Protein AF-A0A355FK07-F1 (afdb_monomer_lite)

Radius of gyration: 24.19 Å; chains: 1; bounding box: 52×28×57 Å

pLDDT: mean 86.53, std 13.17, range [47.19, 97.19]

Sequence (93 aa):
WFVPETVRTDVLFRNMKKTRKHFAVVVDDYGGMSGIITMSDLLEQIVGDIDDNTSVPIESPLIERLDSKTWRIQGTAQLDEVSKQLGVLLPVE

Foldseek 3Di:
DEDEPPDDLVVVLVVCVVVVNFKHFYAYPVRDTPGMDGNVNSVCVVVPPPPPVCPPPVPPPQWADPDPPDIDHDPPDQVVVVCVVVVHDDPND

Structure (mmCIF, N/CA/C/O backbone):
data_AF-A0A355FK07-F1
#
_entry.id   AF-A0A355FK07-F1
#
loop_
_atom_site.group_PDB
_atom_site.id
_atom_site.type_symbol
_atom_site.label_atom_id
_atom_site.label_alt_id
_atom_site.label_comp_id
_atom_site.label_asym_id
_atom_site.label_entity_id
_atom_site.label_seq_id
_atom_site.pdbx_PDB_ins_code
_atom_site.Cartn_x
_atom_site.Cartn_y
_atom_site.Cartn_z
_atom_site.occupancy
_atom_site.B_iso_or_equiv
_atom_site.auth_seq_id
_atom_site.auth_comp_id
_atom_site.auth_asym_id
_atom_site.auth_atom_id
_atom_site.pdbx_PDB_model_num
ATOM 1 N N . TRP A 1 1 ? 14.361 -5.909 -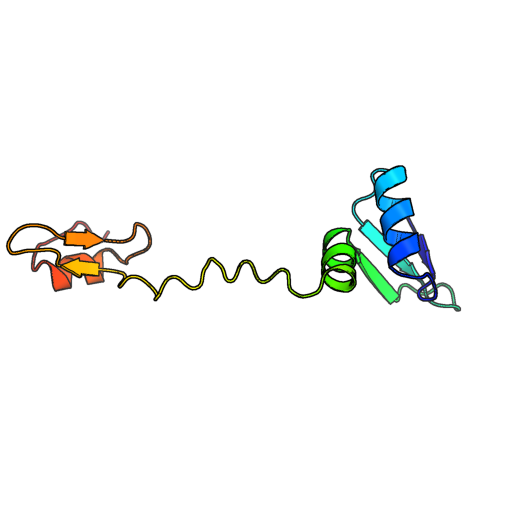6.013 1.00 89.81 1 TRP A N 1
ATOM 2 C CA . TRP A 1 1 ? 14.192 -6.401 -7.401 1.00 89.81 1 TRP A CA 1
ATOM 3 C C . TRP A 1 1 ? 13.668 -5.240 -8.217 1.00 89.81 1 TRP A C 1
ATOM 5 O O . TRP A 1 1 ? 12.861 -4.498 -7.675 1.00 89.81 1 TRP A O 1
ATOM 15 N N . PHE A 1 2 ? 14.168 -5.061 -9.437 1.00 94.81 2 PHE A N 1
ATOM 16 C CA . PHE A 1 2 ? 13.860 -3.908 -10.281 1.00 94.81 2 PHE A CA 1
ATOM 17 C C . PHE A 1 2 ? 12.917 -4.306 -11.414 1.00 94.81 2 PHE A C 1
ATOM 19 O O . PHE A 1 2 ? 13.025 -5.422 -11.934 1.00 94.81 2 PHE A O 1
ATOM 26 N N . VAL A 1 3 ? 12.013 -3.402 -11.777 1.00 95.81 3 VAL A N 1
ATOM 27 C CA . VAL A 1 3 ? 11.062 -3.577 -12.875 1.00 95.81 3 VAL A CA 1
ATOM 28 C C . VAL A 1 3 ? 10.947 -2.274 -13.679 1.00 95.81 3 VAL A C 1
ATOM 30 O O . VAL A 1 3 ? 10.862 -1.215 -13.062 1.00 95.81 3 VAL A O 1
ATOM 33 N N . PRO A 1 4 ? 10.955 -2.319 -15.022 1.00 95.94 4 PRO A N 1
ATOM 34 C CA . PRO A 1 4 ? 10.664 -1.142 -15.841 1.00 95.94 4 PRO A CA 1
ATOM 35 C C . PRO A 1 4 ? 9.240 -0.623 -15.613 1.00 95.94 4 PRO A C 1
ATOM 37 O O . PRO A 1 4 ? 8.319 -1.426 -15.444 1.00 95.94 4 PRO A O 1
ATOM 40 N N . GLU A 1 5 ? 9.041 0.693 -15.684 1.00 94.19 5 GLU A N 1
ATOM 41 C CA . GLU A 1 5 ? 7.708 1.317 -15.574 1.00 94.19 5 GLU A CA 1
ATOM 42 C C . GLU A 1 5 ? 6.716 0.857 -16.656 1.00 94.19 5 GLU A C 1
ATOM 44 O O . GLU A 1 5 ? 5.506 0.860 -16.449 1.00 94.19 5 GLU A O 1
ATOM 49 N N . THR A 1 6 ? 7.226 0.383 -17.794 1.00 94.00 6 THR A N 1
ATOM 50 C CA . THR A 1 6 ? 6.431 -0.083 -18.939 1.00 94.00 6 THR A CA 1
ATOM 51 C C . THR A 1 6 ? 5.865 -1.498 -18.770 1.00 94.00 6 THR A C 1
ATOM 53 O O . THR A 1 6 ? 5.119 -1.983 -19.627 1.00 94.00 6 THR A O 1
ATOM 56 N N . VAL A 1 7 ? 6.209 -2.204 -17.686 1.00 94.75 7 VAL A N 1
ATOM 57 C CA . VAL A 1 7 ? 5.723 -3.569 -17.451 1.00 94.75 7 VAL A CA 1
ATOM 58 C C . VAL A 1 7 ? 4.244 -3.561 -17.082 1.00 94.75 7 VAL A C 1
ATOM 60 O O . VAL A 1 7 ? 3.811 -2.900 -16.146 1.00 94.75 7 VAL A O 1
ATOM 63 N N . ARG A 1 8 ? 3.469 -4.403 -17.770 1.00 94.06 8 ARG A N 1
ATOM 64 C CA . ARG A 1 8 ? 2.049 -4.602 -17.471 1.00 94.06 8 ARG A CA 1
ATOM 65 C C . ARG A 1 8 ? 1.813 -5.146 -16.058 1.00 94.06 8 ARG A C 1
ATOM 67 O O . ARG A 1 8 ? 2.412 -6.151 -15.662 1.00 94.06 8 ARG A O 1
ATOM 74 N N . THR A 1 9 ? 0.837 -4.565 -15.364 1.00 92.50 9 THR A N 1
ATOM 75 C CA . THR A 1 9 ? 0.406 -4.918 -14.000 1.00 92.50 9 THR A CA 1
ATOM 76 C C . THR A 1 9 ? 0.120 -6.412 -13.821 1.00 92.50 9 THR A C 1
ATOM 78 O O . THR A 1 9 ? 0.615 -7.027 -12.878 1.00 92.50 9 THR A O 1
ATOM 81 N N . ASP A 1 10 ? -0.604 -7.050 -14.749 1.00 92.19 10 ASP A N 1
ATOM 82 C CA . ASP A 1 10 ? -0.960 -8.474 -14.654 1.00 92.19 10 ASP A CA 1
ATOM 83 C C . ASP A 1 10 ? 0.256 -9.408 -14.779 1.00 92.19 10 ASP A C 1
ATOM 85 O O . ASP A 1 10 ? 0.325 -10.462 -14.136 1.00 92.19 10 ASP A O 1
ATOM 89 N N . VAL A 1 11 ? 1.250 -9.001 -15.571 1.00 94.81 11 VAL A N 1
ATOM 90 C CA . VAL A 1 11 ? 2.518 -9.721 -15.728 1.00 94.81 11 VAL A CA 1
ATOM 91 C C . VAL A 1 11 ? 3.369 -9.560 -14.471 1.00 94.81 11 VAL A C 1
ATOM 93 O O . VAL A 1 11 ? 3.887 -10.549 -13.942 1.00 94.81 11 VAL A O 1
ATOM 96 N N . LEU A 1 12 ? 3.480 -8.331 -13.962 1.00 95.31 12 LEU A N 1
ATOM 97 C CA . LEU A 1 12 ? 4.205 -8.014 -12.735 1.00 95.31 12 LEU A CA 1
ATOM 98 C C . LEU A 1 12 ? 3.630 -8.784 -11.534 1.00 95.31 12 LEU A C 1
ATOM 100 O O . LEU A 1 12 ? 4.382 -9.459 -10.828 1.00 95.31 12 LEU A O 1
ATOM 104 N N . PHE A 1 13 ? 2.304 -8.812 -11.385 1.00 94.69 13 PHE A N 1
ATOM 105 C CA . PHE A 1 13 ? 1.607 -9.571 -10.345 1.00 94.69 13 PHE A CA 1
ATOM 106 C C . PHE A 1 13 ? 1.928 -11.075 -10.398 1.00 94.69 13 PHE A C 1
ATOM 108 O O . PHE A 1 13 ? 2.336 -11.679 -9.399 1.00 94.69 13 PHE A O 1
ATOM 115 N N . ARG A 1 14 ? 1.822 -11.701 -11.581 1.00 94.38 14 ARG A N 1
ATOM 116 C CA . ARG A 1 14 ? 2.157 -13.129 -11.767 1.00 94.38 14 ARG A CA 1
ATOM 117 C C . ARG A 1 14 ? 3.616 -13.425 -11.414 1.00 94.38 14 ARG A C 1
ATOM 119 O O . ARG A 1 14 ? 3.899 -14.437 -10.766 1.00 94.38 14 ARG A O 1
ATOM 126 N N . ASN A 1 15 ? 4.536 -12.541 -11.800 1.00 95.00 15 ASN A N 1
ATOM 127 C CA . ASN A 1 15 ? 5.962 -12.678 -11.508 1.00 95.00 15 ASN A CA 1
ATOM 128 C C . ASN A 1 15 ? 6.256 -12.551 -10.012 1.00 95.00 15 ASN A C 1
ATOM 130 O O . ASN A 1 15 ? 6.984 -13.378 -9.455 1.00 95.00 15 ASN A O 1
ATOM 134 N N . MET A 1 16 ? 5.662 -11.565 -9.341 1.00 95.38 16 MET A N 1
ATOM 135 C CA . MET A 1 16 ? 5.780 -11.383 -7.895 1.00 95.38 16 MET A CA 1
ATOM 136 C C . MET A 1 16 ? 5.238 -12.595 -7.136 1.00 95.38 16 MET A C 1
ATOM 138 O O . MET A 1 16 ? 5.903 -13.093 -6.226 1.00 95.38 16 MET A O 1
ATOM 142 N N . LYS A 1 17 ? 4.097 -13.151 -7.573 1.00 94.62 17 LYS A N 1
ATOM 143 C CA . LYS A 1 17 ? 3.485 -14.341 -6.963 1.00 94.62 17 LYS A CA 1
ATOM 144 C C . LYS A 1 17 ? 4.376 -15.573 -7.122 1.00 94.62 17 LYS A C 1
ATOM 146 O O . LYS A 1 17 ? 4.606 -16.298 -6.157 1.00 94.62 17 LYS A O 1
ATOM 151 N N . LYS A 1 18 ? 4.926 -15.791 -8.323 1.00 96.31 18 LYS A N 1
ATOM 152 C CA . LYS A 1 18 ? 5.833 -16.915 -8.612 1.00 96.31 18 LYS A CA 1
ATOM 153 C C . LYS A 1 18 ? 7.150 -16.816 -7.841 1.00 96.31 18 LYS A C 1
ATOM 155 O O . LYS A 1 18 ? 7.670 -17.828 -7.385 1.00 96.31 18 LYS A O 1
ATOM 160 N N . THR A 1 19 ? 7.691 -15.608 -7.705 1.00 95.75 19 THR A N 1
ATOM 161 C CA . THR A 1 19 ? 8.996 -15.370 -7.068 1.00 95.75 19 THR A CA 1
ATOM 162 C C . THR A 1 19 ? 8.914 -15.088 -5.568 1.00 95.75 19 THR A C 1
ATOM 164 O O . THR A 1 19 ? 9.956 -14.920 -4.942 1.00 95.75 19 THR A O 1
ATOM 167 N N . ARG A 1 20 ? 7.702 -15.053 -4.991 1.00 94.12 20 ARG A N 1
ATOM 168 C CA . ARG A 1 20 ? 7.432 -14.678 -3.590 1.00 94.12 20 ARG A CA 1
ATOM 169 C C . ARG A 1 20 ? 8.062 -13.333 -3.204 1.00 94.12 20 ARG A C 1
ATOM 171 O O . ARG A 1 20 ? 8.597 -13.171 -2.112 1.00 94.12 20 ARG A O 1
ATOM 178 N N . LYS A 1 21 ? 8.017 -12.367 -4.124 1.00 93.94 21 LYS A N 1
ATOM 179 C CA . LYS A 1 21 ? 8.469 -10.991 -3.889 1.00 93.94 21 LYS A CA 1
ATOM 180 C C . LYS A 1 21 ? 7.260 -10.122 -3.582 1.00 93.94 21 LYS A C 1
ATOM 182 O O . LYS A 1 21 ? 6.309 -10.112 -4.354 1.00 93.94 21 LYS A O 1
ATOM 187 N N . HIS A 1 22 ? 7.314 -9.383 -2.480 1.00 93.94 22 HIS A N 1
ATOM 188 C CA . HIS A 1 22 ? 6.200 -8.542 -2.032 1.00 93.94 22 HIS A CA 1
ATOM 189 C C . HIS A 1 22 ? 6.289 -7.091 -2.517 1.00 93.94 22 HIS A C 1
ATOM 191 O O . HIS A 1 22 ? 5.281 -6.392 -2.495 1.00 93.94 22 HIS A O 1
ATOM 197 N N . PHE A 1 23 ? 7.457 -6.659 -3.003 1.00 96.38 23 PHE A N 1
ATOM 198 C CA . PHE A 1 23 ? 7.657 -5.335 -3.586 1.00 96.38 23 PHE A CA 1
ATOM 199 C C . PHE A 1 23 ? 8.692 -5.355 -4.720 1.00 96.38 23 PHE A C 1
ATOM 201 O O . PHE A 1 23 ? 9.520 -6.275 -4.822 1.00 96.38 23 PHE A O 1
ATOM 208 N N . ALA A 1 24 ? 8.661 -4.319 -5.551 1.00 96.44 24 ALA A N 1
ATOM 209 C CA . ALA A 1 24 ? 9.642 -4.040 -6.589 1.00 96.44 24 ALA A CA 1
ATOM 210 C C . ALA A 1 24 ? 9.983 -2.544 -6.618 1.00 96.44 24 ALA A C 1
ATOM 212 O O . ALA A 1 24 ? 9.142 -1.707 -6.311 1.00 96.44 24 ALA A O 1
ATOM 213 N N . VAL A 1 25 ? 11.222 -2.223 -6.992 1.00 96.75 25 VAL A N 1
ATOM 214 C CA . VAL A 1 25 ? 11.638 -0.850 -7.304 1.00 96.75 25 VAL A CA 1
ATOM 215 C C . VAL A 1 25 ? 11.368 -0.620 -8.785 1.00 96.75 25 VAL A C 1
ATOM 217 O O . VAL A 1 25 ? 11.842 -1.396 -9.620 1.00 96.75 25 VAL A O 1
ATOM 220 N N . VAL A 1 26 ? 10.593 0.410 -9.094 1.00 96.56 26 VAL A N 1
ATOM 221 C CA . VAL A 1 26 ? 10.257 0.800 -10.461 1.00 96.56 26 VAL A CA 1
ATOM 222 C C . VAL A 1 26 ? 11.364 1.701 -10.990 1.00 96.56 26 VAL A C 1
ATOM 224 O O . VAL A 1 26 ? 11.786 2.631 -10.298 1.00 96.56 26 VAL A O 1
ATOM 227 N N . VAL A 1 27 ? 11.849 1.395 -12.189 1.00 97.19 27 VAL A N 1
ATOM 228 C CA . VAL A 1 27 ? 12.897 2.164 -12.866 1.00 97.19 27 VAL A CA 1
ATOM 229 C C . VAL A 1 27 ? 12.380 2.775 -14.162 1.00 97.19 27 VAL A C 1
ATOM 231 O O . VAL A 1 27 ? 11.600 2.133 -14.874 1.00 97.19 27 VAL A O 1
ATOM 234 N N . ASP A 1 28 ? 12.830 3.995 -14.446 1.00 94.94 28 ASP A N 1
ATOM 235 C CA . ASP A 1 28 ? 12.585 4.691 -15.709 1.00 94.94 28 ASP A CA 1
ATOM 236 C C . ASP A 1 28 ? 13.556 4.228 -16.814 1.00 94.94 28 ASP A C 1
ATOM 238 O O . ASP A 1 28 ? 14.491 3.448 -16.586 1.00 94.94 28 ASP A O 1
ATOM 242 N N . ASP A 1 29 ? 13.345 4.736 -18.029 1.00 93.25 29 ASP A N 1
ATOM 243 C CA . ASP A 1 29 ? 14.159 4.420 -19.210 1.00 93.25 29 ASP A CA 1
ATOM 244 C C . ASP A 1 29 ? 15.605 4.952 -19.137 1.00 93.25 29 ASP A C 1
ATOM 246 O O . ASP A 1 29 ? 16.472 4.524 -19.903 1.00 93.25 29 ASP A O 1
ATOM 250 N N . TYR A 1 30 ? 15.892 5.862 -18.206 1.00 93.75 30 TYR A N 1
ATOM 251 C CA . TYR A 1 30 ? 17.220 6.419 -17.951 1.00 93.75 30 TYR A CA 1
ATOM 252 C C . TYR A 1 30 ? 17.946 5.693 -16.804 1.00 93.75 30 TYR A C 1
ATOM 254 O O . TYR A 1 30 ? 19.087 6.032 -16.481 1.00 93.75 30 TYR A O 1
ATOM 262 N N . GLY A 1 31 ? 17.319 4.670 -16.208 1.00 89.19 31 GLY A N 1
ATOM 263 C CA . GLY A 1 31 ? 17.847 3.913 -15.073 1.00 89.19 31 GLY A CA 1
ATOM 264 C C . GLY A 1 31 ? 17.678 4.615 -13.722 1.00 89.19 31 GLY A C 1
ATOM 265 O O . GLY A 1 31 ? 18.243 4.158 -12.72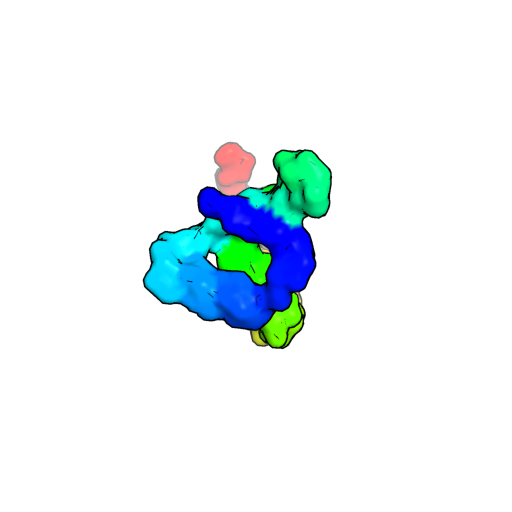3 1.00 89.19 31 GLY A O 1
ATOM 266 N N . GLY A 1 32 ? 16.919 5.709 -13.681 1.00 95.38 32 GLY A N 1
ATOM 267 C CA . GLY A 1 32 ? 16.488 6.379 -12.464 1.00 95.38 32 GLY A CA 1
ATOM 268 C C . GLY A 1 32 ? 15.420 5.576 -11.723 1.00 95.38 32 GLY A C 1
ATOM 269 O O . GLY A 1 32 ? 14.731 4.729 -12.290 1.00 95.38 32 GLY A O 1
ATOM 270 N N . MET A 1 33 ? 15.302 5.813 -10.415 1.00 95.50 33 MET A N 1
ATOM 271 C CA . MET A 1 33 ? 14.223 5.239 -9.612 1.00 95.50 33 MET A CA 1
ATOM 272 C C . MET A 1 33 ? 12.972 6.106 -9.761 1.00 95.50 33 MET A C 1
ATOM 274 O O . MET A 1 33 ? 12.971 7.251 -9.315 1.00 95.50 33 MET A O 1
ATOM 278 N N . SER A 1 34 ? 11.913 5.534 -10.335 1.00 94.81 34 SER A N 1
ATOM 279 C CA . SER A 1 34 ? 10.594 6.173 -10.405 1.00 94.81 34 SER A CA 1
ATOM 280 C C . SER A 1 34 ? 9.819 5.994 -9.099 1.00 94.81 34 SER A C 1
ATOM 282 O O . SER A 1 34 ? 9.054 6.869 -8.704 1.00 94.81 34 SER A O 1
ATOM 284 N N . GLY A 1 35 ? 10.001 4.857 -8.412 1.00 95.00 35 GLY A N 1
ATOM 285 C CA . GLY A 1 35 ? 9.317 4.586 -7.148 1.00 95.00 35 GLY A CA 1
ATOM 286 C C . GLY A 1 35 ? 9.376 3.132 -6.687 1.00 95.00 35 GLY A C 1
ATOM 287 O O . GLY A 1 35 ? 10.241 2.353 -7.092 1.00 95.00 35 GLY A O 1
ATOM 288 N N . ILE A 1 36 ? 8.437 2.760 -5.818 1.00 96.56 36 ILE A N 1
ATOM 289 C CA . ILE A 1 36 ? 8.250 1.397 -5.308 1.00 96.56 36 ILE A CA 1
ATOM 290 C C . ILE A 1 36 ? 6.805 0.988 -5.571 1.00 96.56 36 ILE A C 1
ATOM 292 O O . ILE A 1 36 ? 5.900 1.803 -5.431 1.00 96.56 36 ILE A O 1
ATOM 296 N N . ILE A 1 37 ? 6.604 -0.279 -5.919 1.00 95.56 37 ILE A N 1
ATOM 297 C CA . ILE A 1 37 ? 5.282 -0.885 -6.056 1.00 95.56 37 ILE A CA 1
ATOM 298 C C . ILE A 1 37 ? 5.206 -2.170 -5.239 1.00 95.56 37 ILE A C 1
ATOM 300 O O . ILE A 1 37 ? 6.159 -2.960 -5.202 1.00 95.56 37 ILE A O 1
ATOM 304 N N . THR A 1 38 ? 4.084 -2.381 -4.563 1.00 95.38 38 THR A N 1
ATOM 305 C CA . THR A 1 38 ? 3.827 -3.554 -3.731 1.00 95.38 38 THR A CA 1
ATOM 306 C C . THR A 1 38 ? 2.856 -4.517 -4.401 1.00 95.38 38 THR A C 1
ATOM 308 O O . THR A 1 38 ? 2.140 -4.188 -5.344 1.00 95.38 38 THR A O 1
ATOM 311 N N . MET A 1 39 ? 2.815 -5.750 -3.895 1.00 93.56 39 MET A N 1
ATOM 312 C CA . MET A 1 39 ? 1.807 -6.725 -4.309 1.00 93.56 39 MET A CA 1
ATOM 313 C C . MET A 1 39 ? 0.377 -6.221 -4.057 1.00 93.56 39 MET A C 1
ATOM 315 O O . MET A 1 39 ? -0.519 -6.573 -4.818 1.00 93.56 39 MET A O 1
ATOM 319 N N . SER A 1 40 ? 0.173 -5.436 -2.993 1.00 90.62 40 SER A N 1
ATOM 320 C CA . SER A 1 40 ? -1.141 -4.901 -2.629 1.00 90.62 40 SER A CA 1
ATOM 321 C C . SER A 1 40 ? -1.636 -3.926 -3.688 1.00 90.62 40 SER A C 1
ATOM 323 O O . SER A 1 40 ? -2.729 -4.111 -4.211 1.00 90.62 40 SER A O 1
ATOM 325 N N . ASP A 1 41 ? -0.781 -2.985 -4.093 1.00 91.19 41 ASP A N 1
ATOM 326 C CA . ASP A 1 41 ? -1.113 -1.984 -5.113 1.00 91.19 41 ASP A CA 1
ATOM 327 C C . ASP A 1 41 ? -1.504 -2.665 -6.434 1.00 91.19 41 ASP A C 1
ATOM 329 O O . ASP A 1 41 ? -2.471 -2.296 -7.090 1.00 91.19 41 ASP A O 1
ATOM 333 N N . LEU A 1 42 ? -0.787 -3.729 -6.816 1.00 92.25 42 LEU A N 1
ATOM 334 C CA . LEU A 1 42 ? -1.102 -4.492 -8.028 1.00 92.25 42 LEU A CA 1
ATOM 335 C C . LEU A 1 42 ? -2.436 -5.235 -7.936 1.00 92.25 42 LEU A C 1
ATOM 337 O O . LEU A 1 42 ? -3.111 -5.387 -8.952 1.00 92.25 42 LEU A O 1
ATOM 341 N N . LEU A 1 43 ? -2.790 -5.744 -6.754 1.00 88.38 43 LEU A N 1
ATOM 342 C CA . LEU A 1 43 ? -4.075 -6.405 -6.530 1.00 88.38 43 LEU A CA 1
ATOM 343 C C . LEU A 1 43 ? -5.224 -5.408 -6.643 1.00 88.38 43 LEU A C 1
ATOM 345 O O . LEU A 1 43 ? -6.178 -5.683 -7.365 1.00 88.38 43 LEU A O 1
ATOM 349 N N . GLU A 1 44 ? -5.094 -4.254 -5.998 1.00 88.00 44 GLU A N 1
ATOM 350 C CA . GLU A 1 44 ? -6.067 -3.162 -6.050 1.00 88.00 44 GLU A CA 1
ATOM 351 C C . GLU A 1 44 ? -6.279 -2.671 -7.487 1.00 88.00 44 GLU A C 1
ATOM 353 O O . GLU A 1 44 ? -7.404 -2.586 -7.958 1.00 88.00 44 GLU A O 1
ATOM 358 N N . GLN A 1 45 ? -5.213 -2.475 -8.267 1.00 86.94 45 GLN A N 1
ATOM 359 C CA . GLN A 1 45 ? -5.353 -2.038 -9.664 1.00 86.94 45 GLN A CA 1
ATOM 360 C C . GLN A 1 45 ? -6.012 -3.079 -10.588 1.00 86.94 45 GLN A C 1
ATOM 362 O O . GLN A 1 45 ? -6.599 -2.715 -11.606 1.00 86.94 45 GLN A O 1
ATOM 367 N N . ILE A 1 46 ? -5.900 -4.378 -10.284 1.00 84.44 46 ILE A N 1
ATOM 368 C CA . ILE A 1 46 ? -6.516 -5.447 -11.091 1.00 84.44 46 ILE A CA 1
ATOM 369 C C . ILE A 1 46 ? -7.974 -5.679 -10.688 1.00 84.44 46 ILE A C 1
ATOM 371 O O . ILE A 1 46 ? -8.807 -5.961 -11.549 1.00 84.44 46 ILE A O 1
ATOM 375 N N . VAL A 1 47 ? -8.265 -5.638 -9.388 1.00 83.62 47 VAL A N 1
ATOM 376 C CA . VAL A 1 47 ? -9.580 -5.987 -8.836 1.00 83.62 47 VAL A CA 1
ATOM 377 C C . VAL A 1 47 ? -10.480 -4.749 -8.689 1.00 83.62 47 VAL A C 1
ATOM 379 O O . VAL A 1 47 ? -11.700 -4.893 -8.703 1.00 83.62 47 VAL A O 1
ATOM 382 N N . GLY A 1 48 ? -9.899 -3.549 -8.655 1.00 76.12 48 GLY A N 1
ATOM 383 C CA . GLY A 1 48 ? -10.551 -2.297 -8.270 1.00 76.12 48 GLY A CA 1
ATOM 384 C C . GLY A 1 48 ? -10.473 -2.073 -6.760 1.00 76.12 48 GLY A C 1
ATOM 385 O O . GLY A 1 48 ? -9.817 -2.847 -6.053 1.00 76.12 48 GLY A O 1
ATOM 386 N N . ASP A 1 49 ? -11.183 -1.053 -6.265 1.00 66.31 49 ASP A N 1
ATOM 387 C CA . ASP A 1 49 ? -11.523 -0.979 -4.845 1.00 66.31 49 ASP A CA 1
ATOM 388 C C . ASP A 1 49 ? -12.202 -2.303 -4.499 1.00 66.31 49 ASP A C 1
ATOM 390 O O . ASP A 1 49 ? -13.343 -2.569 -4.891 1.00 66.31 49 ASP A O 1
ATOM 394 N N . ILE A 1 50 ? -11.493 -3.171 -3.774 1.00 59.50 50 ILE A N 1
ATOM 395 C CA . ILE A 1 50 ? -12.163 -4.177 -2.964 1.00 59.50 50 ILE A CA 1
ATOM 396 C C . ILE A 1 50 ? -12.763 -3.364 -1.832 1.00 59.50 50 ILE A C 1
ATOM 398 O O . ILE A 1 50 ? -12.235 -3.300 -0.725 1.00 59.50 50 ILE A O 1
ATOM 402 N N . ASP A 1 51 ? -13.848 -2.686 -2.177 1.00 53.47 51 ASP A N 1
ATOM 403 C CA . ASP A 1 51 ? -14.870 -2.259 -1.2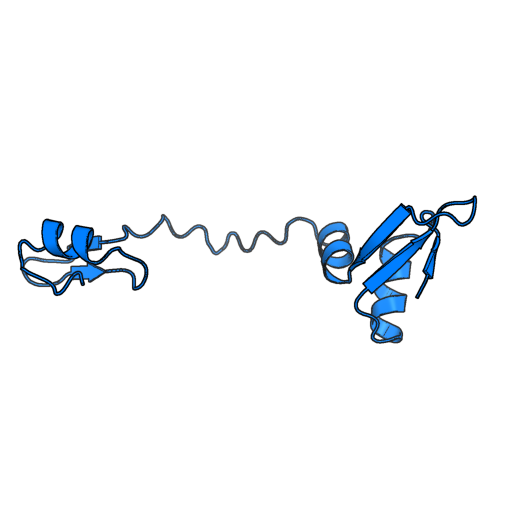71 1.00 53.47 51 ASP A CA 1
ATOM 404 C C . ASP A 1 51 ? -15.236 -3.511 -0.480 1.00 53.47 51 ASP A C 1
ATOM 406 O O . ASP A 1 51 ? -16.127 -4.283 -0.843 1.00 53.47 51 ASP A O 1
ATOM 410 N N . ASP A 1 52 ? -14.590 -3.687 0.666 1.00 55.66 52 ASP A N 1
ATOM 411 C CA . ASP A 1 52 ? -15.169 -4.430 1.768 1.00 55.66 52 ASP A CA 1
ATOM 412 C C . ASP A 1 52 ? -16.341 -3.612 2.342 1.00 55.66 52 ASP A C 1
ATOM 414 O O . ASP A 1 52 ? -16.561 -3.574 3.541 1.00 55.66 52 ASP A O 1
ATOM 418 N N . ASN A 1 53 ? -17.148 -2.964 1.486 1.00 47.19 53 ASN A N 1
ATOM 419 C CA . ASN A 1 53 ? -18.338 -2.183 1.821 1.00 47.19 53 ASN A CA 1
ATOM 420 C C . ASN A 1 53 ? -19.483 -3.068 2.328 1.00 47.19 53 ASN A C 1
ATOM 422 O O . ASN A 1 53 ? -20.594 -2.590 2.552 1.00 47.19 53 ASN A O 1
ATOM 426 N N . THR A 1 54 ? -19.206 -4.341 2.618 1.00 50.00 54 THR A N 1
ATOM 427 C CA . THR A 1 54 ? -19.965 -5.061 3.646 1.00 50.00 54 THR A CA 1
ATOM 428 C C . THR A 1 54 ? -19.770 -4.406 5.027 1.00 50.00 54 THR A C 1
ATOM 430 O O . THR A 1 54 ? -20.593 -4.594 5.919 1.00 50.00 54 THR A O 1
ATOM 433 N N . SER A 1 55 ? -18.751 -3.559 5.195 1.00 51.34 55 SER A N 1
ATOM 434 C CA . SER A 1 55 ? -18.576 -2.638 6.308 1.00 51.34 55 SER A CA 1
ATOM 435 C C . SER A 1 55 ? -19.037 -1.211 5.986 1.00 51.34 55 SER A C 1
ATOM 437 O O . SER A 1 55 ? -18.403 -0.242 6.398 1.00 51.34 55 SER A O 1
ATOM 439 N N . VAL A 1 56 ? -20.198 -1.049 5.356 1.00 50.81 56 VAL A N 1
ATOM 440 C CA . VAL A 1 56 ? -21.098 -0.015 5.871 1.00 50.81 56 VAL A CA 1
ATOM 441 C C . VAL A 1 56 ? -21.956 -0.699 6.936 1.00 50.81 56 VAL A C 1
ATOM 443 O O . VAL A 1 56 ? -23.110 -1.038 6.654 1.00 50.81 56 VAL A O 1
ATOM 446 N N . PRO A 1 57 ? -21.474 -0.933 8.183 1.00 51.78 57 PRO A N 1
ATOM 447 C CA . PRO A 1 57 ? -22.452 -0.840 9.236 1.00 51.78 57 PRO A CA 1
ATOM 448 C C . PRO A 1 57 ? -22.956 0.594 9.109 1.00 51.78 57 PRO A C 1
ATOM 450 O O . PRO A 1 57 ? -22.172 1.539 9.072 1.00 51.78 57 PRO A O 1
ATOM 453 N N . ILE A 1 58 ? -24.268 0.766 9.009 1.00 56.72 58 ILE A N 1
ATOM 454 C CA . ILE A 1 58 ? -24.914 1.910 9.652 1.00 56.72 58 ILE A CA 1
ATOM 455 C C . ILE A 1 58 ? -24.118 2.098 10.943 1.00 56.72 58 ILE A C 1
ATOM 457 O O . ILE A 1 58 ? -24.179 1.169 11.753 1.00 56.72 58 ILE A O 1
ATOM 461 N N . GLU A 1 59 ? -23.250 3.121 11.035 1.00 59.81 59 GLU A N 1
ATOM 462 C CA . GLU A 1 59 ? -22.275 3.221 12.126 1.00 59.81 59 GLU A CA 1
ATOM 463 C C . GLU A 1 59 ? -23.075 3.026 13.399 1.00 59.81 59 GLU A C 1
ATOM 465 O O . GLU A 1 59 ? -23.924 3.851 13.744 1.00 59.81 59 GLU A O 1
ATOM 470 N N . SER A 1 60 ? -22.938 1.843 14.005 1.00 66.38 60 SER A N 1
ATOM 471 C CA . SER A 1 60 ? -23.766 1.521 15.151 1.00 66.38 60 SER A CA 1
ATOM 472 C C . SER A 1 60 ? -23.336 2.537 16.188 1.00 66.38 60 SER A C 1
ATOM 474 O O . SER A 1 60 ? -22.124 2.660 16.394 1.00 66.38 60 SER A O 1
ATOM 476 N N . PRO A 1 61 ? -24.261 3.321 16.760 1.00 79.00 61 PRO A N 1
ATOM 477 C CA . PRO A 1 61 ? -23.874 4.450 17.584 1.00 79.00 61 PRO A CA 1
ATOM 478 C C . PRO A 1 61 ? -22.881 3.968 18.640 1.00 79.00 61 PRO A C 1
ATOM 480 O O . PRO A 1 61 ? -23.051 2.883 19.201 1.00 79.00 61 PRO A O 1
ATOM 483 N N . LEU A 1 62 ? -21.812 4.742 18.865 1.00 86.12 62 LEU A N 1
ATOM 484 C CA . LEU A 1 62 ? -20.727 4.371 19.786 1.00 86.12 62 LEU A CA 1
ATOM 485 C C . LEU A 1 62 ? -21.270 3.935 21.154 1.00 86.12 62 LEU A C 1
ATOM 487 O O . LEU A 1 62 ? -20.707 3.052 21.803 1.00 86.12 62 LEU A O 1
ATOM 491 N N . ILE A 1 63 ? -22.392 4.538 21.553 1.00 90.88 63 ILE A N 1
ATOM 492 C CA . ILE A 1 63 ? -23.159 4.235 22.751 1.00 90.88 63 ILE A CA 1
ATOM 493 C C . ILE A 1 63 ? -24.643 4.150 22.358 1.00 90.88 63 ILE A C 1
ATOM 495 O O . ILE A 1 63 ? -25.223 5.113 21.858 1.00 90.88 63 ILE A O 1
ATOM 499 N N . GLU A 1 64 ? -25.268 2.999 22.592 1.00 91.44 64 GLU A N 1
ATOM 500 C CA . GLU A 1 64 ? -26.670 2.715 22.277 1.00 91.44 64 GLU A CA 1
ATOM 501 C C . GLU A 1 64 ? -27.405 2.231 23.532 1.00 91.44 64 GLU A C 1
ATOM 503 O O . GLU A 1 64 ? -26.966 1.295 24.206 1.00 91.44 64 GLU A O 1
ATOM 508 N N . ARG A 1 65 ? -28.565 2.818 23.839 1.00 90.50 65 ARG A N 1
ATOM 509 C CA . ARG A 1 65 ? -29.444 2.313 24.901 1.00 90.50 65 ARG A CA 1
ATOM 510 C C . ARG A 1 65 ? -30.413 1.286 24.320 1.00 90.50 65 ARG A C 1
ATOM 512 O O . ARG A 1 65 ? -31.255 1.645 23.505 1.00 90.50 65 ARG A O 1
ATOM 519 N N . LEU A 1 66 ? -30.327 0.035 24.772 1.00 90.38 66 LEU A N 1
ATOM 520 C CA . LEU A 1 66 ? -31.210 -1.041 24.305 1.00 90.38 66 LEU A CA 1
ATOM 521 C C . LEU A 1 66 ? -32.534 -1.070 25.075 1.00 90.38 66 LEU A C 1
ATOM 523 O O . LEU A 1 66 ? -33.586 -1.310 24.489 1.00 90.38 66 LEU A O 1
ATOM 527 N N . ASP A 1 67 ? -32.492 -0.798 26.382 1.00 90.88 67 ASP A N 1
ATOM 528 C CA . ASP A 1 67 ? -33.680 -0.721 27.233 1.00 90.88 67 ASP A CA 1
ATOM 529 C C . ASP A 1 67 ? -33.435 0.121 28.505 1.00 90.88 67 ASP A C 1
ATOM 531 O O . ASP A 1 67 ? -32.483 0.898 28.615 1.00 90.88 67 ASP A O 1
ATOM 535 N N . SER A 1 68 ? -34.329 0.007 29.493 1.00 87.44 68 SER A N 1
ATOM 536 C CA . SER A 1 68 ? -34.241 0.763 30.745 1.00 87.44 68 SER A CA 1
ATOM 537 C C . SER A 1 68 ? -32.946 0.537 31.545 1.00 87.44 68 SER A C 1
ATOM 539 O O . SER A 1 68 ? -32.522 1.475 32.224 1.00 87.44 68 SER A O 1
ATOM 541 N N . LYS A 1 69 ? -32.318 -0.644 31.454 1.00 90.38 69 LYS A N 1
ATOM 542 C CA . LYS A 1 69 ? -31.162 -1.079 32.258 1.00 90.38 69 LYS A CA 1
ATOM 543 C C . LYS A 1 69 ? -29.984 -1.608 31.429 1.00 90.38 69 LYS A C 1
ATOM 545 O O . LYS A 1 69 ? -28.959 -1.950 32.015 1.00 90.38 69 LYS A O 1
ATOM 550 N N . THR A 1 70 ? -30.099 -1.677 30.106 1.00 91.62 70 THR A N 1
ATOM 551 C CA . THR A 1 70 ? -29.073 -2.266 29.238 1.00 91.62 70 THR A CA 1
ATOM 552 C C . THR A 1 70 ? -28.597 -1.296 28.159 1.00 91.62 70 THR A C 1
ATOM 554 O O . THR A 1 70 ? -29.390 -0.642 27.479 1.00 91.62 70 THR A O 1
ATOM 557 N N . TRP A 1 71 ? -27.274 -1.246 27.994 1.00 92.75 71 TRP A N 1
ATOM 558 C CA . TRP A 1 71 ? -26.567 -0.444 27.000 1.00 92.75 71 TRP A CA 1
ATOM 559 C C . TRP A 1 71 ? -25.642 -1.329 26.166 1.00 92.75 71 TRP A C 1
ATOM 561 O O . TRP A 1 71 ? -25.083 -2.305 26.670 1.00 92.75 71 TRP A O 1
ATOM 571 N N . ARG A 1 72 ? -25.463 -0.967 24.899 1.00 92.25 72 ARG A N 1
ATOM 572 C CA . ARG A 1 72 ? -24.451 -1.508 23.994 1.00 92.25 72 ARG A CA 1
ATOM 573 C C . ARG A 1 72 ? -23.447 -0.395 23.717 1.00 92.25 72 ARG A C 1
ATOM 575 O O . ARG A 1 72 ? -23.832 0.680 23.278 1.00 92.25 72 ARG A O 1
ATOM 582 N N . ILE A 1 73 ? -22.178 -0.643 24.014 1.00 92.56 73 ILE A N 1
ATOM 583 C CA . ILE A 1 73 ? -21.101 0.343 23.887 1.00 92.56 73 ILE A CA 1
ATOM 584 C C . ILE A 1 73 ? -19.988 -0.295 23.063 1.00 92.56 73 ILE A C 1
ATOM 586 O O . ILE A 1 73 ? -19.592 -1.430 23.340 1.00 92.56 73 ILE A O 1
ATOM 590 N N . GLN A 1 74 ? -19.498 0.410 22.047 1.00 91.75 74 GLN A N 1
ATOM 591 C CA . GLN A 1 74 ? -18.337 -0.044 21.289 1.00 91.75 74 GLN A CA 1
ATOM 592 C C . GLN A 1 74 ? -17.069 0.052 22.146 1.00 91.75 74 GLN A C 1
ATOM 594 O O . GLN A 1 74 ? -16.881 1.021 22.874 1.00 91.75 74 GLN A O 1
ATOM 599 N N . GLY A 1 75 ? -16.156 -0.917 22.023 1.00 87.94 75 GLY A N 1
ATOM 600 C CA . GLY A 1 75 ? -14.892 -0.913 22.779 1.00 87.94 75 GLY A CA 1
ATOM 601 C C . GLY A 1 75 ? -13.966 0.273 22.470 1.00 87.94 75 GLY A C 1
ATOM 602 O O . GLY A 1 75 ? -13.013 0.510 23.202 1.00 87.94 75 GLY A O 1
ATOM 603 N N . THR A 1 76 ? -14.247 1.010 21.397 1.00 90.81 76 THR A N 1
ATOM 604 C CA . THR A 1 76 ? -13.555 2.230 20.963 1.00 90.81 76 THR A CA 1
ATOM 605 C C . THR A 1 76 ? -14.186 3.519 21.500 1.00 90.81 76 THR A C 1
ATOM 607 O O . THR A 1 76 ? -13.614 4.588 21.296 1.00 90.81 76 THR A O 1
ATOM 610 N N . ALA A 1 77 ? -15.349 3.453 22.160 1.00 90.88 77 ALA A N 1
ATOM 611 C CA . ALA A 1 77 ? -16.010 4.627 22.724 1.00 90.88 77 ALA A CA 1
ATOM 612 C C . ALA A 1 77 ? -15.160 5.243 23.846 1.00 90.88 77 ALA A C 1
ATOM 614 O O . ALA A 1 77 ? -14.636 4.528 24.704 1.00 90.88 77 ALA A O 1
ATOM 615 N N . GLN A 1 78 ? -15.036 6.573 23.853 1.00 91.06 78 GLN A N 1
ATOM 616 C CA . GLN A 1 78 ? -14.280 7.255 24.898 1.00 91.06 78 GLN A CA 1
ATOM 617 C C . GLN A 1 78 ? -15.007 7.144 26.242 1.00 91.06 78 GLN A C 1
ATOM 619 O O . GLN A 1 78 ? -16.229 7.293 26.340 1.00 91.06 78 GLN A O 1
ATOM 624 N N . LEU A 1 79 ? -14.249 6.836 27.293 1.00 90.25 79 LEU A N 1
ATOM 625 C CA . LEU A 1 79 ? -14.807 6.492 28.599 1.00 90.25 79 LEU A CA 1
ATOM 626 C C . LEU A 1 79 ? -15.502 7.683 29.285 1.00 90.25 79 LEU A C 1
ATOM 628 O O . LEU A 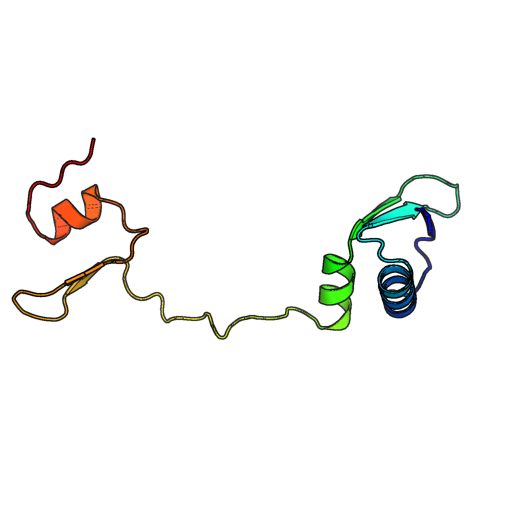1 79 ? -16.447 7.493 30.051 1.00 90.25 79 LEU A O 1
ATOM 632 N N . ASP A 1 80 ? -15.071 8.906 28.985 1.00 91.25 80 ASP A N 1
ATOM 633 C CA . ASP A 1 80 ? -15.693 10.158 29.422 1.00 91.25 80 ASP A CA 1
ATOM 634 C C . ASP A 1 80 ? -17.079 10.366 28.792 1.00 91.25 80 ASP A C 1
ATOM 636 O O . ASP A 1 80 ? -18.027 10.750 29.483 1.00 91.25 80 ASP A O 1
ATOM 640 N N . GLU A 1 81 ? -17.238 10.037 27.511 1.00 89.88 81 GLU A N 1
ATOM 641 C CA . GLU A 1 81 ? -18.522 10.092 26.819 1.00 89.88 81 GLU A CA 1
ATOM 642 C C . GLU A 1 81 ? -19.495 9.033 27.359 1.00 89.88 81 GLU A C 1
ATOM 644 O O . GLU A 1 81 ? -20.662 9.337 27.632 1.00 89.88 81 GLU A O 1
ATOM 649 N N . VAL A 1 82 ? -19.002 7.815 27.614 1.00 91.69 82 VAL A N 1
ATOM 650 C CA . VAL A 1 82 ? -19.772 6.738 28.261 1.00 91.69 82 VAL A CA 1
ATOM 651 C C . VAL A 1 82 ? -20.238 7.167 29.65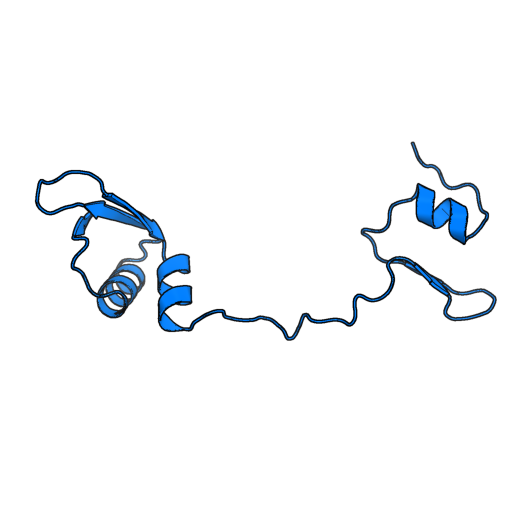4 1.00 91.69 82 VAL A C 1
ATOM 653 O O . VAL A 1 82 ? -21.423 7.066 29.972 1.00 91.69 82 VAL A O 1
ATOM 656 N N . SER A 1 83 ? -19.325 7.697 30.471 1.00 91.38 83 SER A N 1
ATOM 657 C CA . SER A 1 83 ? -19.599 8.227 31.814 1.00 91.38 83 SER A CA 1
ATOM 658 C C . SER A 1 83 ? -20.724 9.270 31.788 1.00 91.38 83 SER A C 1
ATOM 660 O O . SER A 1 83 ? -21.707 9.172 32.533 1.00 91.38 83 SER A O 1
ATOM 662 N N . LYS A 1 84 ? -20.649 10.216 30.842 1.00 90.19 84 LYS A N 1
ATOM 663 C CA . LYS A 1 84 ? -21.650 11.270 30.647 1.00 90.19 84 LYS A CA 1
ATOM 664 C C . LYS A 1 84 ? -23.021 10.728 30.234 1.00 90.19 84 LYS A C 1
ATOM 666 O O . LYS A 1 84 ? -24.026 11.211 30.751 1.00 90.19 84 LYS A O 1
ATOM 671 N N . GLN A 1 85 ? -23.083 9.753 29.324 1.00 88.81 85 GLN A N 1
ATOM 672 C CA . GLN A 1 85 ? -24.359 9.189 28.863 1.00 88.81 85 GLN A CA 1
ATOM 673 C C . GLN A 1 85 ? -25.032 8.290 29.907 1.00 88.81 85 GLN A C 1
ATOM 675 O O . GLN A 1 85 ? -26.256 8.313 30.041 1.00 88.81 85 GLN A O 1
ATOM 680 N N . LEU A 1 86 ? -24.248 7.516 30.662 1.00 89.50 86 LEU A N 1
ATOM 681 C CA . LEU A 1 86 ? -24.773 6.649 31.718 1.00 89.50 86 LEU A CA 1
ATOM 682 C C . LEU A 1 86 ? -25.083 7.426 33.007 1.00 89.50 86 LEU A C 1
ATOM 684 O O . LEU A 1 86 ? -25.840 6.933 33.843 1.00 89.50 86 LEU A O 1
ATOM 688 N N . GLY A 1 87 ? -24.515 8.624 33.177 1.00 88.12 87 GLY A N 1
ATOM 689 C CA . GLY A 1 87 ? -24.647 9.418 34.398 1.00 88.12 87 GLY A CA 1
ATOM 690 C C . GLY A 1 87 ? -23.940 8.778 35.596 1.00 88.12 87 GLY A C 1
ATOM 691 O O . GLY A 1 87 ? -24.391 8.932 36.730 1.00 88.12 87 GLY A O 1
ATOM 692 N N . VAL A 1 88 ? -22.864 8.028 35.349 1.00 87.25 88 VAL A N 1
ATOM 693 C CA . VAL A 1 88 ? -22.095 7.304 36.372 1.00 87.25 88 VAL A CA 1
ATOM 694 C C . VAL A 1 88 ? -20.638 7.730 36.325 1.00 87.25 88 VAL A C 1
ATOM 696 O O . VAL A 1 88 ? -20.112 8.003 35.256 1.00 87.25 88 VAL A O 1
ATOM 699 N N . LEU A 1 89 ? -19.969 7.754 37.476 1.00 86.19 89 LEU A N 1
ATOM 700 C CA . L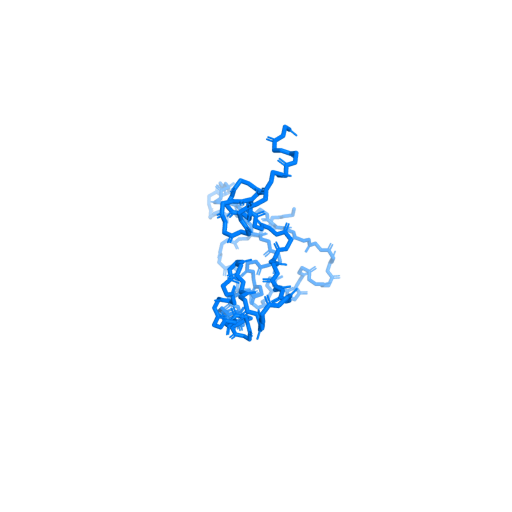EU A 1 89 ? -18.537 8.036 37.540 1.00 86.19 89 LEU A CA 1
ATOM 701 C C . LEU A 1 89 ? -17.754 6.793 37.102 1.00 86.19 89 LEU A C 1
ATOM 703 O O . LEU A 1 89 ? -17.762 5.778 37.799 1.00 86.19 89 LEU A O 1
ATOM 707 N N . LEU A 1 90 ? -17.086 6.883 35.952 1.00 85.19 90 LEU A N 1
ATOM 708 C CA . LEU A 1 90 ? -16.119 5.890 35.481 1.00 85.19 90 LEU A CA 1
ATOM 709 C C . LEU A 1 90 ? -14.689 6.403 35.706 1.00 85.19 90 LEU A C 1
ATOM 711 O O . LEU A 1 90 ? -14.475 7.617 35.672 1.00 85.19 90 LEU A O 1
ATOM 715 N N . PRO A 1 91 ? -13.714 5.508 35.945 1.00 83.69 91 PRO A N 1
ATOM 716 C CA . PRO A 1 91 ? -12.319 5.892 36.129 1.00 83.69 91 PRO A CA 1
ATOM 717 C C . PRO A 1 91 ? -11.725 6.331 34.785 1.00 83.69 91 PRO A C 1
ATOM 719 O O . PRO A 1 91 ? -11.243 5.505 34.022 1.00 83.69 91 PRO A O 1
ATOM 722 N N . VAL A 1 92 ? -11.813 7.626 34.483 1.00 73.56 92 VAL A N 1
ATOM 723 C CA . VAL A 1 92 ? -11.328 8.255 33.238 1.00 73.56 92 VAL A CA 1
ATOM 724 C C . VAL A 1 92 ? -9.869 8.727 33.326 1.00 73.56 92 VAL A C 1
ATOM 726 O O . VAL A 1 92 ? -9.488 9.662 32.630 1.00 73.56 92 VAL A O 1
ATOM 729 N N . GLU A 1 93 ? -9.068 8.101 34.192 1.00 59.00 93 GLU A N 1
ATOM 730 C CA . GLU A 1 93 ? -7.627 8.376 34.326 1.00 59.00 93 GLU A CA 1
ATOM 731 C C . GLU A 1 93 ? -6.778 7.518 33.382 1.00 59.00 93 GLU A C 1
ATOM 733 O O . GLU A 1 93 ? -6.997 6.284 33.340 1.00 59.00 93 GLU A O 1
#

Secondary structure (DSSP, 8-state):
-EEETTS-HHHHHHHHHHHT--EEEEE-TTS-EEEEEEHHHHHHHHH-----GGG------SEEE-SSS-EEE-TTS-HHHHHHHHTS-----